Protein AF-A0A8J7QK05-F1 (afdb_monomer_lite)

Foldseek 3Di:
DDDDDPPPPQPFWDKDFDDPVCLVLAQVLQVVVDPDGDDSVVVVCLSPDPQKTKMFTDGPNHTNDIWIWGDDDPDIGTPDD

pLDDT: mean 88.14, std 15.51, range [40.72, 97.94]

Structure (mmCIF, N/CA/C/O backbone):
data_AF-A0A8J7QK05-F1
#
_entry.id   AF-A0A8J7QK05-F1
#
loop_
_atom_site.group_PDB
_atom_site.id
_atom_site.type_symbol
_atom_site.label_atom_id
_atom_site.label_alt_id
_atom_site.label_comp_id
_atom_site.label_asym_id
_atom_site.label_entity_id
_atom_site.label_seq_id
_atom_site.pdbx_PDB_ins_code
_atom_site.Cartn_x
_atom_site.Cartn_y
_atom_site.Cartn_z
_atom_site.occupancy
_atom_site.B_iso_or_equiv
_atom_site.auth_seq_id
_atom_site.auth_comp_id
_atom_site.auth_asym_id
_atom_site.auth_atom_id
_atom_site.pdbx_PDB_model_num
ATOM 1 N N . MET A 1 1 ? -41.591 13.422 7.226 1.00 40.72 1 MET A N 1
ATOM 2 C CA . MET A 1 1 ? -41.160 14.231 6.067 1.00 40.72 1 MET A CA 1
ATOM 3 C C . MET A 1 1 ? -39.742 14.709 6.352 1.00 40.72 1 MET A C 1
ATOM 5 O O . MET A 1 1 ? -39.587 15.636 7.132 1.00 40.72 1 MET A O 1
ATOM 9 N N . GLY A 1 2 ? -38.744 14.021 5.785 1.00 46.69 2 GLY A N 1
ATOM 10 C CA . GLY A 1 2 ? -37.337 14.449 5.750 1.00 46.69 2 GLY A CA 1
ATOM 11 C C . GLY A 1 2 ? -36.466 14.077 6.952 1.00 46.69 2 GLY A C 1
ATOM 12 O O . GLY A 1 2 ? -35.903 14.964 7.583 1.00 46.69 2 GLY A O 1
ATOM 13 N N . GLU A 1 3 ? -36.342 12.788 7.272 1.00 47.06 3 GLU A N 1
ATOM 14 C CA . GLU A 1 3 ? -35.372 12.309 8.263 1.00 47.06 3 GLU A CA 1
ATOM 15 C C . GLU A 1 3 ? -33.983 12.148 7.616 1.00 47.06 3 GLU A C 1
ATOM 17 O O . GLU A 1 3 ? -33.811 11.399 6.659 1.00 47.06 3 GLU A O 1
ATOM 22 N N . LEU A 1 4 ? -33.035 12.944 8.119 1.00 50.66 4 LEU A N 1
ATOM 23 C CA . LEU A 1 4 ? -31.600 12.676 8.270 1.00 50.66 4 LEU A CA 1
ATOM 24 C C . LEU A 1 4 ? -30.936 11.721 7.259 1.00 50.66 4 LEU A C 1
ATOM 26 O O . LEU A 1 4 ? -30.733 10.546 7.540 1.00 50.66 4 LEU A O 1
ATOM 30 N N . VAL A 1 5 ? -30.400 12.285 6.178 1.00 47.28 5 VAL A N 1
ATOM 31 C CA . VAL A 1 5 ? -29.140 11.794 5.600 1.00 47.28 5 VAL A CA 1
ATOM 32 C C . VAL A 1 5 ? -28.255 13.011 5.361 1.00 47.28 5 VAL A C 1
ATOM 34 O O . VAL A 1 5 ? -28.110 13.505 4.249 1.00 47.28 5 VAL A O 1
ATOM 37 N N . ARG A 1 6 ? -27.711 13.581 6.443 1.00 47.28 6 ARG A N 1
ATOM 38 C CA . ARG A 1 6 ? -26.504 14.396 6.290 1.00 47.28 6 ARG A CA 1
ATOM 39 C C . ARG A 1 6 ? -25.388 13.395 6.067 1.00 47.28 6 ARG A C 1
ATOM 41 O O . ARG A 1 6 ? -24.900 12.809 7.028 1.00 47.28 6 ARG A O 1
ATOM 48 N N . GLU A 1 7 ? -25.100 13.147 4.794 1.00 48.97 7 GLU A N 1
ATOM 49 C CA . GLU A 1 7 ? -23.896 12.473 4.329 1.00 48.97 7 GLU A CA 1
ATOM 50 C C . GLU A 1 7 ? -22.744 12.912 5.229 1.00 48.97 7 GLU A C 1
ATOM 52 O O . GLU A 1 7 ? -22.466 14.108 5.365 1.00 48.97 7 GLU A O 1
ATOM 57 N N . ALA A 1 8 ? -22.147 11.956 5.935 1.00 49.31 8 ALA A N 1
ATOM 58 C CA . ALA A 1 8 ? -20.894 12.192 6.610 1.00 49.31 8 ALA A CA 1
ATOM 59 C C . ALA A 1 8 ? -19.901 12.560 5.507 1.00 49.31 8 ALA A C 1
ATOM 61 O O . ALA A 1 8 ? -19.393 11.687 4.809 1.00 49.31 8 ALA A O 1
ATOM 62 N N . TRP A 1 9 ? -19.683 13.857 5.302 1.00 52.53 9 TRP A N 1
ATOM 63 C CA . TRP A 1 9 ? -18.529 14.347 4.574 1.00 52.53 9 TRP A CA 1
ATOM 64 C C . TRP A 1 9 ? -17.332 13.843 5.370 1.00 52.53 9 TRP A C 1
ATOM 66 O O . TRP A 1 9 ? -16.963 14.423 6.392 1.00 52.53 9 TRP A O 1
ATOM 76 N N . VAL A 1 10 ? -16.800 12.687 4.970 1.00 60.91 10 VAL A N 1
ATOM 77 C CA . VAL A 1 10 ? -15.495 12.225 5.425 1.00 60.91 10 VAL A CA 1
ATOM 78 C C . VAL A 1 10 ? -14.568 13.385 5.102 1.00 60.91 10 VAL A C 1
ATOM 80 O O . VAL A 1 10 ? -14.531 13.836 3.956 1.00 60.91 10 VAL A O 1
ATOM 83 N N . ALA A 1 11 ? -13.939 13.960 6.129 1.00 71.06 11 ALA A N 1
ATOM 84 C CA . ALA A 1 11 ? -13.033 15.081 5.936 1.00 71.06 11 ALA A CA 1
ATOM 85 C C . ALA A 1 11 ? -12.056 14.742 4.801 1.00 71.06 11 ALA A C 1
ATOM 87 O O . ALA A 1 11 ? -11.597 13.599 4.718 1.00 71.06 11 ALA A O 1
ATOM 88 N N . GLU A 1 12 ? -11.802 15.717 3.923 1.00 85.00 12 GLU A N 1
ATOM 89 C CA . GLU A 1 12 ? -11.008 15.519 2.710 1.00 85.00 12 GLU A CA 1
ATOM 90 C C . GLU A 1 12 ? -9.700 14.783 3.054 1.00 85.00 12 GLU A C 1
ATOM 92 O O . GLU A 1 12 ? -8.938 15.267 3.901 1.00 85.00 12 GLU A O 1
ATOM 97 N N . PRO A 1 13 ? -9.462 13.588 2.482 1.00 90.12 13 PRO A N 1
ATOM 98 C CA . PRO A 1 13 ? -8.310 12.790 2.856 1.00 90.12 13 PRO A CA 1
ATOM 99 C C . PRO A 1 13 ? -7.025 13.483 2.406 1.00 90.12 13 PRO A C 1
ATOM 101 O O . PRO A 1 13 ? -6.883 13.907 1.257 1.00 90.12 13 PRO A O 1
ATOM 104 N N . LYS A 1 14 ? -6.047 13.554 3.307 1.00 95.06 14 LYS A N 1
ATOM 105 C CA . LYS A 1 14 ? -4.700 14.014 2.978 1.00 95.06 14 LYS A CA 1
ATOM 106 C C . LYS A 1 14 ? -3.976 12.901 2.230 1.00 95.06 14 LYS A C 1
ATOM 108 O O . LYS A 1 14 ? -3.741 11.833 2.790 1.00 95.06 14 LYS A O 1
ATOM 113 N N . ILE A 1 15 ? -3.578 13.175 0.989 1.00 96.62 15 ILE A N 1
ATOM 114 C CA . ILE A 1 15 ? -2.765 12.254 0.190 1.00 96.62 15 ILE A CA 1
ATOM 115 C C . ILE A 1 15 ? -1.283 12.567 0.392 1.00 96.62 15 ILE A C 1
ATOM 117 O O . ILE A 1 15 ? -0.862 13.722 0.291 1.00 96.62 15 ILE A O 1
ATOM 121 N N . ARG A 1 16 ? -0.477 11.541 0.671 1.00 96.44 16 ARG A N 1
ATOM 122 C CA . ARG A 1 16 ? 0.981 11.669 0.819 1.00 96.44 16 ARG A CA 1
ATOM 123 C C . ARG A 1 16 ? 1.704 10.405 0.371 1.00 96.44 16 ARG A C 1
ATOM 125 O O . ARG A 1 16 ? 1.092 9.347 0.257 1.00 96.44 16 ARG A O 1
ATOM 132 N N . ALA A 1 17 ? 3.010 10.524 0.140 1.00 96.88 17 ALA A N 1
ATOM 133 C CA . ALA A 1 17 ? 3.868 9.355 -0.000 1.00 96.88 17 ALA A CA 1
ATOM 134 C C . ALA A 1 17 ? 3.830 8.522 1.288 1.00 96.88 17 ALA A C 1
ATOM 136 O O . ALA A 1 17 ? 3.807 9.078 2.392 1.00 96.88 17 ALA A O 1
ATOM 137 N N . ALA A 1 18 ? 3.790 7.206 1.114 1.00 96.50 18 ALA A N 1
ATOM 138 C CA . ALA A 1 18 ? 3.864 6.257 2.208 1.00 96.50 18 ALA A CA 1
ATOM 139 C C . ALA A 1 18 ? 5.304 6.130 2.719 1.00 96.50 18 ALA A C 1
ATOM 141 O O . ALA A 1 18 ? 6.261 6.228 1.946 1.00 96.50 18 ALA A O 1
ATOM 142 N N . ASP A 1 19 ? 5.450 5.865 4.011 1.00 95.19 19 ASP A N 1
ATOM 143 C CA . ASP A 1 19 ? 6.710 5.486 4.639 1.00 95.19 19 ASP A CA 1
ATOM 144 C C . ASP A 1 19 ? 6.589 4.131 5.356 1.00 95.19 19 ASP A C 1
ATOM 146 O O . ASP A 1 19 ? 5.529 3.506 5.396 1.00 95.19 19 ASP A O 1
ATOM 150 N N . SER A 1 20 ? 7.699 3.618 5.895 1.00 95.00 20 SER A N 1
ATOM 151 C CA . SER A 1 20 ? 7.712 2.293 6.527 1.00 95.00 20 SER A CA 1
ATOM 152 C C . SER A 1 20 ? 6.822 2.186 7.770 1.00 95.00 20 SER A C 1
ATOM 154 O O . SER A 1 20 ? 6.450 1.076 8.143 1.00 95.00 20 SER A O 1
ATOM 156 N N . GLY A 1 21 ? 6.490 3.305 8.419 1.00 95.94 21 GLY A N 1
ATOM 157 C CA . GLY A 1 21 ? 5.552 3.360 9.538 1.00 95.94 21 GLY A CA 1
ATOM 158 C C . GLY A 1 21 ? 4.097 3.135 9.120 1.00 95.94 21 GLY A C 1
ATOM 159 O O . GLY A 1 21 ? 3.296 2.694 9.941 1.00 95.94 21 GLY A O 1
ATOM 160 N N . ASP A 1 22 ? 3.761 3.348 7.845 1.00 96.75 22 ASP A N 1
ATOM 161 C CA . ASP A 1 22 ? 2.399 3.177 7.326 1.00 96.75 22 ASP A CA 1
ATOM 162 C C . ASP A 1 22 ? 2.023 1.714 7.051 1.00 96.75 22 ASP A C 1
ATOM 164 O O . ASP A 1 22 ? 0.840 1.406 6.903 1.00 96.75 22 ASP A O 1
ATOM 168 N N . LEU A 1 23 ? 2.998 0.797 6.988 1.00 96.25 23 LEU A N 1
ATOM 169 C CA . LEU A 1 23 ? 2.785 -0.585 6.529 1.00 96.25 23 LEU A CA 1
ATOM 170 C C . LEU A 1 23 ? 1.678 -1.322 7.283 1.00 96.25 23 LEU A C 1
ATOM 172 O O . LEU A 1 23 ? 0.896 -2.048 6.670 1.00 96.25 23 LEU A O 1
ATOM 176 N N . GLN A 1 24 ? 1.598 -1.123 8.598 1.00 96.62 24 GLN A N 1
ATOM 177 C CA . GLN A 1 24 ? 0.557 -1.745 9.411 1.00 96.62 24 GLN A CA 1
ATOM 178 C C . GLN A 1 24 ? -0.837 -1.243 9.006 1.00 96.62 24 GLN A C 1
ATOM 180 O O . GLN A 1 24 ? -1.740 -2.049 8.800 1.00 96.62 24 GLN A O 1
ATOM 185 N N . GLY A 1 25 ? -1.000 0.072 8.833 1.00 96.94 25 GLY A N 1
ATOM 186 C CA . GLY A 1 25 ? -2.274 0.658 8.415 1.00 96.94 25 GLY A CA 1
ATOM 187 C C . GLY A 1 25 ? -2.642 0.285 6.977 1.00 96.94 25 GLY A C 1
ATOM 188 O O . GLY A 1 25 ? -3.795 -0.026 6.699 1.00 96.94 25 GLY A O 1
ATOM 189 N N . VAL A 1 26 ? -1.663 0.220 6.071 1.00 97.56 26 VAL A N 1
ATOM 190 C CA . VAL A 1 26 ? -1.867 -0.264 4.695 1.00 97.56 26 VAL A CA 1
ATOM 191 C C . VAL A 1 26 ? -2.372 -1.709 4.689 1.00 97.56 26 VAL A C 1
ATOM 193 O O . VAL A 1 26 ? -3.315 -2.022 3.969 1.00 97.56 26 VAL A O 1
ATOM 196 N N . TYR A 1 27 ? -1.797 -2.588 5.515 1.00 96.88 27 TYR A N 1
ATOM 197 C CA . TYR A 1 27 ? -2.265 -3.971 5.626 1.00 96.88 27 TYR A CA 1
ATOM 198 C C . TYR A 1 27 ? -3.696 -4.069 6.178 1.00 96.88 27 TYR A C 1
ATOM 200 O O . TYR A 1 27 ? -4.481 -4.908 5.736 1.00 96.88 27 TYR A O 1
ATOM 208 N N . GLU A 1 28 ? -4.066 -3.205 7.122 1.00 97.38 28 GLU A N 1
ATOM 209 C CA . GLU A 1 28 ? -5.431 -3.148 7.653 1.00 97.38 28 GLU A CA 1
ATOM 210 C C . GLU A 1 28 ? -6.441 -2.676 6.600 1.00 97.38 28 GLU A C 1
ATOM 212 O O . GLU A 1 28 ? -7.516 -3.273 6.470 1.00 97.38 28 GLU A O 1
ATOM 217 N N . VAL A 1 29 ? -6.078 -1.665 5.805 1.00 97.44 29 VAL A N 1
ATOM 218 C CA . VAL A 1 29 ? -6.873 -1.210 4.657 1.00 97.44 29 VAL A CA 1
ATOM 219 C C . VAL A 1 29 ? -7.022 -2.336 3.633 1.00 97.44 29 VAL A C 1
ATOM 221 O O . VAL A 1 29 ? -8.142 -2.660 3.251 1.00 97.44 29 VAL A O 1
ATOM 224 N N . GLU A 1 30 ? -5.933 -3.004 3.252 1.00 97.81 30 GLU A N 1
ATOM 225 C CA . GLU A 1 30 ? -5.954 -4.115 2.293 1.00 97.81 30 GLU A CA 1
ATOM 226 C C . GLU A 1 30 ? -6.890 -5.246 2.750 1.00 97.81 30 GLU A C 1
ATOM 228 O O . GLU A 1 30 ? -7.791 -5.668 2.024 1.00 97.81 30 GLU A O 1
ATOM 233 N N . ARG A 1 31 ? -6.726 -5.707 3.995 1.00 97.38 31 ARG A N 1
ATOM 234 C CA . ARG A 1 31 ? -7.511 -6.812 4.566 1.00 97.38 31 ARG A CA 1
ATOM 235 C C . ARG A 1 31 ? -8.995 -6.479 4.719 1.00 97.38 31 ARG A C 1
ATOM 237 O O . ARG A 1 31 ? -9.816 -7.390 4.763 1.00 97.38 31 ARG A O 1
ATOM 244 N N . SER A 1 32 ? -9.336 -5.202 4.877 1.00 97.06 32 SER A N 1
ATOM 245 C CA . SER A 1 32 ? -10.731 -4.760 4.971 1.00 97.06 32 SER A CA 1
ATOM 246 C C . SER A 1 32 ? -11.367 -4.476 3.611 1.00 97.06 32 SER A C 1
ATOM 248 O O . SER A 1 32 ? -12.591 -4.514 3.512 1.00 97.06 32 SER A O 1
ATOM 250 N N . SER A 1 33 ? -10.557 -4.232 2.578 1.00 96.69 33 SER A N 1
ATOM 251 C CA . SER A 1 33 ? -11.025 -3.877 1.233 1.00 96.69 33 SER A CA 1
ATOM 252 C C . SER A 1 33 ? -11.211 -5.088 0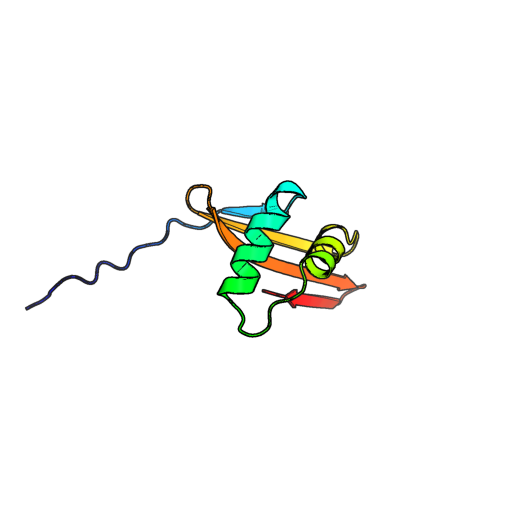.318 1.00 96.69 33 SER A C 1
ATOM 254 O O . SER A 1 33 ? -12.039 -5.043 -0.590 1.00 96.69 33 SER A O 1
ATOM 256 N N . PHE A 1 34 ? -10.476 -6.179 0.559 1.00 95.81 34 PHE A N 1
ATOM 257 C CA . PHE A 1 34 ? -10.447 -7.340 -0.331 1.00 95.81 34 PHE A CA 1
ATOM 258 C C . PHE A 1 34 ? -10.704 -8.660 0.394 1.00 95.81 34 PHE A C 1
ATOM 260 O O . PHE A 1 34 ? -10.122 -8.938 1.440 1.00 95.81 34 PHE A O 1
ATOM 267 N N . ASP A 1 35 ? -11.495 -9.536 -0.235 1.00 97.44 35 ASP A N 1
ATOM 268 C CA . ASP A 1 35 ? -11.724 -10.907 0.246 1.00 97.44 35 ASP A CA 1
ATOM 269 C C . ASP A 1 35 ? -10.446 -11.764 0.207 1.00 97.44 35 ASP A C 1
ATOM 271 O O . ASP A 1 35 ? -10.296 -12.723 0.962 1.00 97.44 35 ASP A O 1
ATOM 275 N N . THR A 1 36 ? -9.520 -11.446 -0.703 1.00 96.56 36 THR A N 1
ATOM 276 C CA . THR A 1 36 ? -8.219 -12.117 -0.852 1.00 96.56 36 THR A CA 1
ATOM 277 C C . THR A 1 36 ? -7.108 -11.064 -0.870 1.00 96.56 36 THR A C 1
ATOM 279 O O . THR A 1 36 ? -6.652 -10.680 -1.946 1.00 96.56 36 THR A O 1
ATOM 282 N N . PRO A 1 37 ? -6.705 -10.557 0.307 1.00 96.94 37 PRO A N 1
ATOM 283 C CA . PRO A 1 37 ? -5.741 -9.470 0.414 1.00 96.94 37 PRO A CA 1
ATOM 284 C C . PRO A 1 37 ? -4.329 -9.916 0.033 1.00 96.94 37 PRO A C 1
ATOM 286 O O . PRO A 1 37 ? -3.937 -11.067 0.262 1.00 96.94 37 PRO A O 1
ATOM 289 N N . TYR A 1 38 ? -3.522 -8.985 -0.471 1.00 96.56 38 TYR A N 1
ATOM 290 C CA . TYR A 1 38 ? -2.090 -9.211 -0.615 1.00 96.56 38 TYR A CA 1
ATOM 291 C C . TYR A 1 38 ? -1.414 -9.490 0.733 1.00 96.56 38 TYR A C 1
ATOM 293 O O . TYR A 1 38 ? -1.770 -8.957 1.785 1.00 96.56 38 TYR A O 1
ATOM 301 N N . ALA A 1 39 ? -0.377 -10.328 0.691 1.00 96.19 39 ALA A N 1
ATOM 302 C CA . ALA A 1 39 ? 0.417 -10.640 1.869 1.00 96.19 39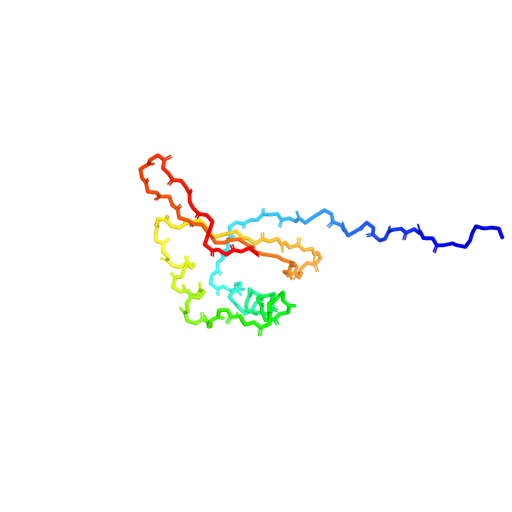 ALA A CA 1
ATOM 303 C C . ALA A 1 39 ? 1.248 -9.416 2.325 1.00 96.19 39 ALA A C 1
ATOM 305 O O . ALA A 1 39 ? 1.767 -8.684 1.474 1.00 96.19 39 ALA A O 1
ATOM 306 N N . PRO A 1 40 ? 1.463 -9.218 3.643 1.00 95.75 40 PRO A N 1
ATOM 307 C CA . PRO A 1 40 ? 2.197 -8.061 4.169 1.00 95.75 40 PRO A CA 1
ATOM 308 C C . PRO A 1 40 ? 3.589 -7.861 3.558 1.00 95.75 40 PRO A C 1
ATOM 310 O O . PRO A 1 40 ? 3.983 -6.741 3.247 1.00 95.75 40 PRO A O 1
ATOM 313 N N . ASN A 1 41 ? 4.324 -8.951 3.327 1.00 96.56 41 ASN A N 1
ATOM 314 C CA . ASN A 1 41 ? 5.658 -8.910 2.727 1.00 96.56 41 ASN A CA 1
ATOM 315 C C . ASN A 1 41 ? 5.644 -8.435 1.265 1.00 96.56 41 ASN A C 1
ATOM 317 O O . ASN A 1 41 ? 6.620 -7.847 0.802 1.00 96.56 41 ASN A O 1
ATOM 321 N N . TYR A 1 42 ? 4.556 -8.682 0.531 1.00 95.75 42 TYR A N 1
ATOM 322 C CA . TYR A 1 42 ? 4.403 -8.184 -0.833 1.00 95.75 42 TYR A CA 1
ATOM 323 C C . TYR A 1 42 ? 4.147 -6.674 -0.837 1.00 95.75 42 TYR A C 1
ATOM 325 O O . TYR A 1 42 ? 4.785 -5.947 -1.594 1.00 95.75 42 TYR A O 1
ATOM 333 N N . LEU A 1 43 ? 3.288 -6.191 0.065 1.00 95.88 43 LEU A N 1
ATOM 334 C CA . LEU A 1 43 ? 3.036 -4.757 0.241 1.00 95.88 43 LEU A CA 1
ATOM 335 C C . LEU A 1 43 ? 4.303 -4.012 0.690 1.00 95.88 43 LEU A C 1
ATOM 337 O O . LEU A 1 43 ? 4.628 -2.959 0.146 1.00 95.88 43 LEU A O 1
ATOM 341 N N . GLU A 1 44 ? 5.075 -4.596 1.609 1.00 96.06 44 GLU A N 1
ATOM 342 C CA . GLU A 1 44 ? 6.377 -4.064 2.021 1.00 96.0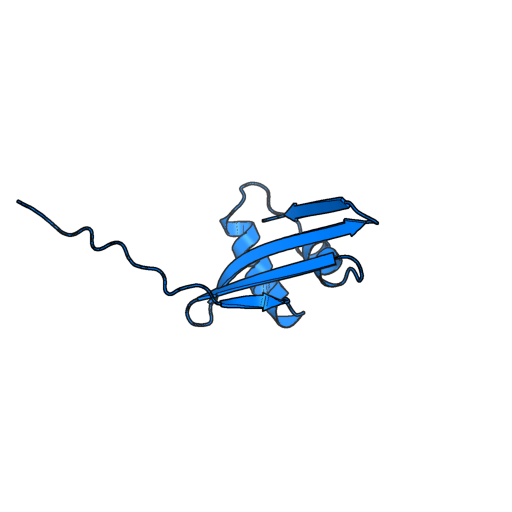6 44 GLU A CA 1
ATOM 343 C C . GLU A 1 44 ? 7.379 -4.000 0.863 1.00 96.06 44 GLU A C 1
ATOM 345 O O . GLU A 1 44 ? 8.082 -3.000 0.699 1.00 96.06 44 GLU A O 1
ATOM 350 N N . MET A 1 45 ? 7.431 -5.041 0.030 1.00 94.81 45 MET A N 1
ATOM 351 C CA . MET A 1 45 ? 8.265 -5.042 -1.169 1.00 94.81 45 MET A CA 1
ATOM 352 C C . MET A 1 45 ? 7.856 -3.917 -2.132 1.00 94.81 45 MET A C 1
ATOM 354 O O . MET A 1 45 ? 8.733 -3.223 -2.645 1.00 94.81 45 MET A O 1
ATOM 358 N N . LEU A 1 46 ? 6.553 -3.714 -2.363 1.00 94.19 46 LEU A N 1
ATOM 359 C CA . LEU A 1 46 ? 6.046 -2.640 -3.224 1.00 94.19 46 LEU A CA 1
ATOM 360 C C . LEU A 1 46 ? 6.403 -1.251 -2.683 1.00 94.19 46 LEU A C 1
ATOM 362 O O . LEU A 1 46 ? 6.809 -0.392 -3.461 1.00 94.19 46 LEU A O 1
ATOM 366 N N . LEU A 1 47 ? 6.305 -1.042 -1.368 1.00 94.62 47 LEU A N 1
ATOM 367 C CA . LEU A 1 47 ? 6.672 0.221 -0.721 1.00 94.62 47 LEU A CA 1
ATOM 368 C C . LEU A 1 47 ? 8.155 0.560 -0.901 1.00 94.62 47 LEU A C 1
ATOM 370 O O . LEU A 1 47 ? 8.515 1.714 -1.112 1.00 94.62 47 LEU A O 1
ATOM 374 N N . ARG A 1 48 ? 9.024 -0.449 -0.823 1.00 92.56 48 ARG A N 1
ATOM 375 C CA . ARG A 1 48 ? 10.481 -0.284 -0.936 1.00 92.56 48 ARG A CA 1
ATOM 376 C C . ARG A 1 48 ? 10.977 -0.257 -2.381 1.00 92.56 48 ARG A C 1
ATOM 378 O O . ARG A 1 48 ? 12.179 -0.127 -2.611 1.00 92.56 48 ARG A O 1
ATOM 385 N N . PHE A 1 49 ? 10.091 -0.429 -3.358 1.00 88.69 49 PHE A N 1
ATOM 386 C CA . PHE A 1 49 ? 10.483 -0.512 -4.754 1.00 88.69 49 PHE A CA 1
ATOM 387 C C . PHE A 1 49 ? 10.846 0.878 -5.289 1.00 88.69 49 PHE A C 1
ATOM 389 O O . PHE A 1 49 ? 9.983 1.737 -5.423 1.00 88.69 49 PHE A O 1
ATOM 396 N N . GLU A 1 50 ? 12.117 1.099 -5.640 1.00 77.12 50 GLU A N 1
ATOM 397 C CA . GLU A 1 50 ? 12.634 2.427 -6.031 1.00 77.12 50 GLU A CA 1
ATOM 398 C C . GLU A 1 50 ? 11.925 3.054 -7.245 1.00 77.12 50 GLU A C 1
ATOM 400 O O . GLU A 1 50 ? 11.869 4.272 -7.377 1.00 77.12 50 GLU A O 1
ATOM 405 N N . GLN A 1 51 ? 11.379 2.230 -8.145 1.00 77.88 51 GLN A N 1
ATOM 406 C CA . GLN A 1 51 ? 10.619 2.674 -9.327 1.00 77.88 51 GLN A CA 1
ATOM 407 C C . GLN A 1 51 ? 9.097 2.646 -9.090 1.00 77.88 51 GLN A C 1
ATOM 409 O O . GLN A 1 51 ? 8.299 2.713 -10.034 1.00 77.88 51 GLN A O 1
ATOM 414 N N . GLY A 1 52 ? 8.695 2.444 -7.837 1.00 81.06 52 GLY A N 1
ATOM 415 C CA . GLY A 1 52 ? 7.319 2.417 -7.381 1.00 81.06 52 GLY A CA 1
ATOM 416 C C . GLY A 1 52 ? 6.843 3.793 -6.930 1.00 81.06 52 GLY A C 1
ATOM 417 O O . GLY A 1 52 ? 7.616 4.644 -6.501 1.00 81.06 52 GLY A O 1
ATOM 418 N N . VAL A 1 53 ? 5.537 4.000 -7.025 1.00 93.06 53 VAL A N 1
ATOM 419 C CA . VAL A 1 53 ? 4.821 5.092 -6.374 1.00 93.06 53 VAL A CA 1
ATOM 420 C C . VAL A 1 53 ? 3.904 4.443 -5.354 1.00 93.06 53 VAL A C 1
ATOM 422 O O . VAL A 1 53 ? 3.042 3.650 -5.728 1.00 93.06 53 VAL A O 1
ATOM 425 N N . PHE A 1 54 ? 4.096 4.771 -4.082 1.00 96.75 54 PHE A N 1
ATOM 426 C CA . PHE A 1 54 ? 3.246 4.291 -3.003 1.00 96.75 54 PHE A CA 1
ATOM 427 C C . PHE A 1 54 ? 2.674 5.496 -2.267 1.00 96.75 54 PHE A C 1
ATOM 429 O O . PHE A 1 54 ? 3.413 6.258 -1.639 1.00 96.75 54 PHE A O 1
ATOM 436 N N . LEU A 1 55 ? 1.365 5.698 -2.390 1.00 97.25 55 LEU A N 1
ATOM 437 C CA . LEU A 1 55 ? 0.657 6.791 -1.732 1.00 97.25 55 LEU A CA 1
ATOM 438 C C . LEU A 1 55 ? -0.349 6.230 -0.735 1.00 97.25 55 LEU A C 1
ATOM 440 O O . LEU A 1 55 ? -0.914 5.160 -0.946 1.00 97.25 55 LEU A O 1
ATOM 444 N N . VAL A 1 56 ? -0.597 6.990 0.323 1.00 97.94 56 VAL A N 1
ATOM 445 C CA . VAL A 1 56 ? -1.637 6.716 1.314 1.00 97.94 56 VAL A CA 1
ATOM 446 C C . VAL A 1 56 ? -2.599 7.891 1.406 1.00 97.94 56 VAL A C 1
ATOM 448 O O . VAL A 1 56 ? -2.217 9.045 1.189 1.00 97.94 56 VAL A O 1
ATOM 451 N N . ALA A 1 57 ? -3.848 7.574 1.727 1.00 97.50 57 ALA A N 1
ATOM 452 C CA . ALA A 1 57 ? -4.900 8.518 2.054 1.00 97.50 57 ALA A CA 1
ATOM 453 C C . ALA A 1 57 ? -5.156 8.474 3.562 1.00 97.50 57 ALA A C 1
ATOM 455 O O . ALA A 1 57 ? -5.413 7.407 4.120 1.00 97.50 57 ALA A O 1
ATOM 456 N N . GLU A 1 58 ? -5.098 9.630 4.218 1.00 95.19 58 GLU A N 1
ATOM 457 C CA . GLU A 1 58 ? -5.248 9.751 5.668 1.00 95.19 58 GLU A CA 1
ATOM 458 C C . GLU A 1 58 ? -6.377 10.723 6.026 1.00 95.19 58 GLU A C 1
ATOM 460 O O . GLU A 1 58 ? -6.393 11.866 5.561 1.00 95.19 58 GLU A O 1
ATOM 465 N N . THR A 1 59 ? -7.283 10.299 6.907 1.00 93.69 59 THR A N 1
ATOM 466 C CA . THR A 1 59 ? -8.322 11.151 7.499 1.00 93.69 59 THR A CA 1
ATOM 467 C C . THR A 1 59 ? -8.230 11.063 9.018 1.00 93.69 59 THR A C 1
ATOM 469 O O . THR A 1 59 ? -8.253 9.976 9.591 1.00 93.69 59 THR A O 1
ATOM 472 N N . SER A 1 60 ? -8.125 12.213 9.692 1.00 88.75 60 SER A N 1
ATOM 473 C CA . SER A 1 60 ? -8.097 12.293 11.164 1.00 88.75 60 SER A CA 1
ATOM 474 C C . SER A 1 60 ? -7.048 11.379 11.828 1.00 88.75 60 SER A C 1
ATOM 476 O O . SER A 1 60 ? -7.306 10.806 12.884 1.00 88.75 60 SER A O 1
ATOM 478 N N . GLY A 1 61 ? -5.866 11.232 11.216 1.00 86.31 61 GLY A N 1
ATOM 479 C CA . GLY A 1 61 ? -4.777 10.396 11.737 1.00 86.31 61 GLY A CA 1
ATOM 480 C C . GLY A 1 61 ? -4.916 8.898 11.448 1.00 86.31 61 GLY A C 1
ATOM 481 O O . GLY A 1 61 ? -4.084 8.121 11.904 1.00 86.31 61 GLY A O 1
ATOM 482 N N . SER A 1 62 ? -5.955 8.482 10.718 1.00 91.19 62 SER A N 1
ATOM 483 C CA . SER A 1 62 ? -6.171 7.090 10.311 1.00 91.19 62 SER A CA 1
ATOM 484 C C . SER A 1 62 ? -5.988 6.945 8.807 1.00 91.19 62 SER A C 1
ATOM 486 O O . SER A 1 62 ? -6.499 7.762 8.038 1.00 91.19 62 SER A O 1
ATOM 488 N N . LEU A 1 63 ? -5.284 5.896 8.378 1.00 95.81 63 LEU A N 1
ATOM 489 C CA . LEU A 1 63 ? -5.225 5.545 6.963 1.00 95.81 63 LEU A CA 1
ATOM 490 C C . LEU A 1 63 ? -6.576 4.982 6.524 1.00 95.81 63 LEU A C 1
ATOM 492 O O . LEU A 1 63 ? -7.127 4.093 7.168 1.00 95.81 63 LEU A O 1
ATOM 496 N N . VAL A 1 64 ? -7.106 5.524 5.432 1.00 96.06 64 VAL A N 1
ATOM 497 C CA . VAL A 1 64 ? -8.412 5.150 4.864 1.00 96.06 64 VAL A CA 1
ATOM 498 C C . VAL A 1 64 ? -8.294 4.577 3.453 1.00 96.06 64 VAL A C 1
ATOM 500 O O . VAL A 1 64 ? -9.288 4.144 2.882 1.00 96.06 64 VAL A O 1
ATOM 503 N N . GLY A 1 65 ? -7.092 4.586 2.877 1.00 96.69 65 GLY A N 1
ATOM 504 C CA . GLY A 1 65 ? -6.835 4.119 1.522 1.00 96.69 65 GLY A CA 1
ATOM 505 C C . GLY A 1 65 ? -5.348 4.132 1.196 1.00 96.69 65 GLY A C 1
ATOM 506 O O . GLY A 1 65 ? -4.561 4.822 1.853 1.00 96.69 65 GLY A O 1
ATOM 507 N N . TYR A 1 66 ? -4.962 3.398 0.161 1.00 97.56 66 TYR A N 1
ATOM 508 C CA . TYR A 1 66 ? -3.615 3.451 -0.390 1.00 97.56 66 TYR A CA 1
ATOM 509 C C . TYR A 1 66 ? -3.642 3.192 -1.897 1.00 97.56 66 TYR A C 1
ATOM 511 O O . TYR A 1 66 ? -4.648 2.768 -2.445 1.00 97.56 66 TYR A O 1
ATOM 519 N N . VAL A 1 67 ? -2.539 3.470 -2.583 1.00 97.25 67 VAL A N 1
ATOM 520 C CA . VAL A 1 67 ? -2.316 3.004 -3.953 1.00 97.25 67 VAL A CA 1
ATOM 521 C C . VAL A 1 67 ? -0.848 2.653 -4.123 1.00 97.25 67 VAL A C 1
ATOM 523 O O . VAL A 1 67 ? 0.036 3.405 -3.707 1.00 97.25 67 VAL A O 1
ATOM 526 N N . ALA A 1 68 ? -0.593 1.518 -4.764 1.00 96.38 68 ALA A N 1
ATOM 527 C CA . ALA A 1 68 ? 0.730 1.107 -5.200 1.00 96.38 68 ALA A CA 1
ATOM 528 C C . ALA A 1 68 ? 0.758 1.065 -6.729 1.00 96.38 68 ALA A C 1
ATOM 530 O O . ALA A 1 68 ? -0.060 0.401 -7.366 1.00 96.38 68 ALA A O 1
ATOM 531 N N . ALA A 1 69 ? 1.712 1.760 -7.332 1.00 95.50 69 AL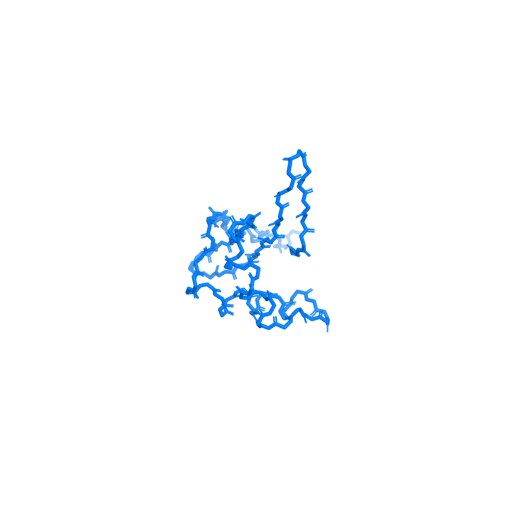A A N 1
ATOM 532 C CA . ALA A 1 69 ? 1.900 1.812 -8.772 1.00 95.50 69 ALA A CA 1
ATOM 533 C C . ALA A 1 69 ? 3.380 1.672 -9.138 1.00 95.50 69 ALA A C 1
ATOM 535 O O . ALA A 1 69 ? 4.268 1.877 -8.317 1.00 95.50 69 ALA A O 1
ATOM 536 N N . THR A 1 70 ? 3.666 1.333 -10.389 1.00 92.81 70 THR A N 1
ATOM 537 C CA . THR A 1 70 ? 5.024 1.291 -10.943 1.00 92.81 70 THR A CA 1
ATOM 538 C C . THR A 1 70 ? 5.085 2.075 -12.244 1.00 92.81 70 THR A C 1
ATOM 540 O O . THR A 1 70 ? 4.118 2.097 -13.009 1.00 92.81 70 THR A O 1
ATOM 543 N N . VAL A 1 71 ? 6.227 2.710 -12.507 1.00 90.62 71 VAL A N 1
ATOM 544 C CA . VAL A 1 71 ? 6.487 3.418 -13.762 1.00 90.62 71 VAL A CA 1
ATOM 545 C C . VAL A 1 71 ? 7.660 2.760 -14.478 1.00 90.62 71 VAL A C 1
ATOM 547 O O . VAL A 1 71 ? 8.741 2.602 -13.917 1.00 90.62 71 VAL A O 1
ATOM 550 N N . ARG A 1 72 ? 7.460 2.382 -15.743 1.00 87.56 72 ARG A N 1
ATOM 551 C CA . ARG A 1 72 ? 8.503 1.834 -16.619 1.00 87.56 72 ARG A CA 1
ATOM 552 C C . ARG A 1 72 ? 8.499 2.574 -17.951 1.00 87.56 72 ARG A C 1
ATOM 554 O O . ARG A 1 72 ? 7.594 2.412 -18.771 1.00 87.56 72 ARG A O 1
ATOM 561 N N . GLY A 1 73 ? 9.529 3.386 -18.182 1.00 88.31 73 GLY A N 1
ATOM 562 C CA . GLY A 1 73 ? 9.615 4.231 -19.372 1.00 88.31 73 GLY A CA 1
ATOM 563 C C . GLY A 1 73 ? 8.447 5.220 -19.433 1.00 88.31 73 GLY A C 1
ATOM 564 O O . GLY A 1 73 ? 8.322 6.077 -18.568 1.00 88.31 73 GLY A O 1
ATOM 565 N N . ARG A 1 74 ? 7.591 5.097 -20.454 1.00 91.44 74 ARG A N 1
ATOM 566 C CA . ARG A 1 74 ? 6.395 5.946 -20.638 1.00 91.44 74 ARG A CA 1
ATOM 567 C C . ARG A 1 74 ? 5.095 5.308 -20.131 1.00 91.44 74 ARG A C 1
ATOM 569 O O . ARG A 1 74 ? 4.034 5.886 -20.332 1.00 91.44 74 ARG A O 1
ATOM 576 N N . ASN A 1 75 ? 5.171 4.136 -19.501 1.00 91.56 75 ASN A N 1
ATOM 577 C CA . ASN A 1 75 ? 4.005 3.398 -19.025 1.00 91.56 75 ASN A CA 1
ATOM 578 C C . ASN A 1 75 ? 3.943 3.427 -17.497 1.00 91.56 75 ASN A C 1
ATOM 580 O O . ASN A 1 75 ? 4.934 3.123 -16.832 1.00 91.56 75 ASN A O 1
ATOM 584 N N . GLY A 1 76 ? 2.771 3.753 -16.956 1.00 91.12 76 GLY A N 1
ATOM 585 C CA . GLY A 1 76 ? 2.440 3.596 -15.541 1.00 91.12 76 GLY A CA 1
ATOM 586 C C . GLY A 1 76 ? 1.428 2.468 -15.356 1.00 91.12 76 GLY A C 1
ATOM 587 O O . GLY A 1 76 ? 0.532 2.304 -16.183 1.00 91.12 76 GLY A O 1
ATOM 588 N N . HIS A 1 77 ? 1.570 1.689 -14.288 1.00 93.38 77 HIS A N 1
ATOM 589 C CA . HIS A 1 77 ? 0.637 0.624 -13.936 1.00 93.38 77 HIS A CA 1
ATOM 590 C C . HIS A 1 77 ? 0.273 0.713 -12.458 1.00 93.38 77 HIS A C 1
ATOM 592 O O . HIS A 1 77 ? 1.167 0.750 -11.615 1.00 93.38 77 HIS A O 1
ATOM 598 N N . ILE A 1 78 ? -1.026 0.736 -12.158 1.00 95.19 78 ILE A N 1
ATOM 599 C CA . ILE A 1 78 ? -1.534 0.581 -10.793 1.00 95.19 78 ILE A CA 1
ATOM 600 C C . ILE A 1 78 ? -1.520 -0.913 -10.478 1.00 95.19 78 ILE A C 1
ATOM 602 O O . ILE A 1 78 ? -2.153 -1.695 -11.180 1.00 95.19 78 ILE A O 1
ATOM 606 N N . VAL A 1 79 ? -0.760 -1.284 -9.453 1.00 92.38 79 VAL A N 1
ATOM 607 C CA . VAL A 1 79 ? -0.586 -2.662 -8.982 1.00 92.38 79 VAL A CA 1
ATOM 608 C C . VAL A 1 79 ? -1.666 -3.022 -7.958 1.00 92.38 7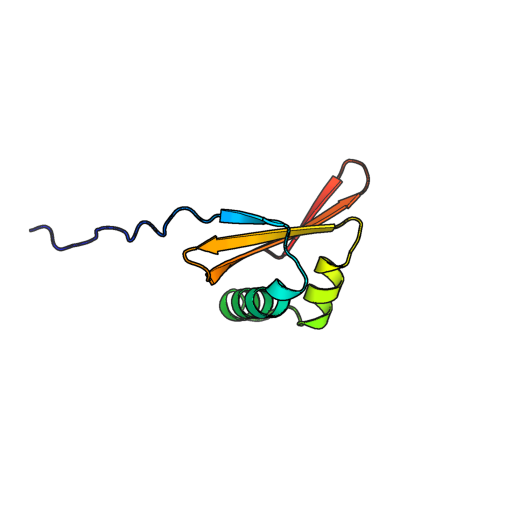9 VAL A C 1
ATOM 610 O O . VAL A 1 79 ? -2.153 -4.149 -7.969 1.00 92.38 79 VAL A O 1
ATOM 613 N N . SER A 1 80 ? -2.036 -2.072 -7.090 1.00 91.31 80 SER A N 1
ATOM 614 C CA . SER A 1 80 ? -3.080 -2.230 -6.065 1.00 91.31 80 SER A CA 1
ATOM 615 C C . SER A 1 80 ? -3.682 -0.875 -5.664 1.00 91.31 80 SER A C 1
ATOM 617 O O . SER A 1 80 ? -2.960 0.128 -5.724 1.00 91.31 80 SER A O 1
ATOM 619 N N . ILE A 1 81 ? -4.964 -0.841 -5.270 1.00 90.00 81 ILE A N 1
ATOM 620 C CA . ILE A 1 81 ? -5.700 0.347 -4.782 1.00 90.00 81 ILE A CA 1
ATOM 621 C C . ILE A 1 81 ? -6.890 -0.036 -3.905 1.00 90.00 81 ILE A C 1
ATOM 623 O O . ILE A 1 81 ? -7.621 -0.946 -4.339 1.00 90.00 81 ILE A O 1
#

Sequence (81 aa):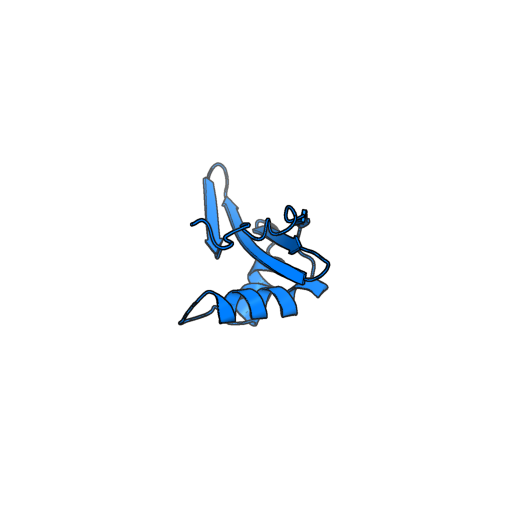
MGELVREAWVAEPKIRAADSGDLQGVYEVERSSFDTPYAPNYLEMLLRFEQGVFLVAETSGSLVGYVAATVRGRNGHIVSI

Radius of gyration: 15.31 Å; chains: 1; bounding box: 54×28×32 Å

Secondary structure (DSSP, 8-state):
---------PPPPEEEE--GGGHHHHHHHHHHH-SSPPPHHHHHHHHT-TTEEEEEEEETTEEEEEEEEEEETTEEEEEE-